Protein AF-A0A0P9E8H2-F1 (afdb_monomer)

Nearest PDB structures (foldseek):
  4twb-assembly3_E  TM=9.428E-01  e=6.709E-07  Saccharolobus solfataricus
  3dah-assembly1_B  TM=8.964E-01  e=3.199E-05  Burkholderia pseudomallei 1710b
  6asv-assembly1_A  TM=8.821E-01  e=6.302E-05  Escherichia coli O157:H7
  3dah-assembly1_A  TM=8.993E-01  e=1.013E-04  Burkholderia pseudomallei 1710b
  7yk1-assembly1_D  TM=9.077E-01  e=1.241E-04  Homo sapiens

Radius of gyration: 12.13 Å; Cα contacts (8 Å, |Δi|>4): 128; chains: 1; bounding box: 29×28×27 Å

Structure (mmCIF, N/CA/C/O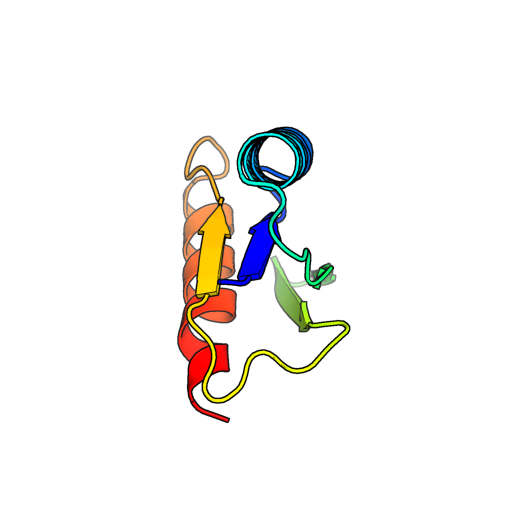 backbone):
data_AF-A0A0P9E8H2-F1
#
_entry.id   AF-A0A0P9E8H2-F1
#
loop_
_atom_site.group_PDB
_atom_site.id
_atom_site.type_symbol
_atom_site.label_atom_id
_atom_site.label_alt_id
_atom_site.label_comp_id
_atom_site.label_asym_id
_atom_site.label_entity_id
_atom_site.label_seq_id
_atom_site.pdbx_PDB_ins_code
_atom_site.Cartn_x
_atom_site.Cartn_y
_atom_site.Cartn_z
_atom_site.occupancy
_atom_site.B_iso_or_equiv
_atom_site.auth_seq_id
_atom_site.auth_comp_id
_atom_site.auth_asym_id
_atom_site.auth_atom_id
_atom_site.pdbx_PDB_model_num
ATOM 1 N N . MET A 1 1 ? -10.691 1.990 11.812 1.00 88.50 1 MET A N 1
ATOM 2 C CA . MET A 1 1 ? -9.967 2.271 10.555 1.00 88.50 1 MET A CA 1
ATOM 3 C C . MET A 1 1 ? -8.465 2.131 10.764 1.00 88.50 1 MET A C 1
ATOM 5 O O . MET A 1 1 ? -7.927 2.716 11.700 1.00 88.50 1 MET A O 1
ATOM 9 N N . ILE A 1 2 ? -7.812 1.352 9.908 1.00 95.38 2 ILE A N 1
ATOM 10 C CA . ILE A 1 2 ? -6.372 1.097 9.875 1.00 95.38 2 ILE A CA 1
ATOM 11 C C . ILE A 1 2 ? -5.823 1.651 8.562 1.00 95.38 2 ILE A C 1
ATOM 13 O O . ILE A 1 2 ? -6.398 1.412 7.500 1.00 95.38 2 ILE A O 1
ATOM 17 N N . ILE A 1 3 ? -4.702 2.362 8.637 1.00 97.06 3 ILE A N 1
ATOM 18 C CA . ILE A 1 3 ? -3.958 2.821 7.465 1.00 97.06 3 ILE A CA 1
ATOM 19 C C . ILE A 1 3 ? -2.767 1.893 7.246 1.00 97.06 3 ILE A C 1
ATOM 21 O O . ILE A 1 3 ? -2.007 1.606 8.172 1.00 97.06 3 ILE A O 1
ATOM 25 N N . VAL A 1 4 ? -2.602 1.439 6.008 1.00 97.38 4 VAL A N 1
ATOM 26 C CA . VAL A 1 4 ? -1.480 0.599 5.579 1.00 97.38 4 VAL A CA 1
ATOM 27 C C . VAL A 1 4 ? -0.695 1.372 4.521 1.00 97.38 4 VAL A C 1
ATOM 29 O O . VAL A 1 4 ? -1.146 1.472 3.376 1.00 97.38 4 VAL A O 1
ATOM 32 N N . PRO A 1 5 ? 0.449 1.973 4.885 1.00 97.62 5 PRO A N 1
ATOM 33 C CA . PRO A 1 5 ? 1.338 2.605 3.923 1.00 97.62 5 PRO A CA 1
ATOM 34 C C . PRO A 1 5 ? 1.982 1.533 3.039 1.00 97.62 5 PRO A C 1
ATOM 36 O O . PRO A 1 5 ? 2.707 0.669 3.529 1.00 97.62 5 PRO A O 1
ATOM 39 N N . GLY A 1 6 ? 1.712 1.585 1.737 1.00 97.19 6 GLY A N 1
ATOM 40 C CA . GLY A 1 6 ? 2.315 0.702 0.746 1.00 97.19 6 GLY A CA 1
ATOM 41 C C . GLY A 1 6 ? 3.776 1.064 0.445 1.00 97.19 6 GLY A C 1
ATOM 42 O O . GLY A 1 6 ? 4.234 2.156 0.811 1.00 97.19 6 GLY A O 1
ATOM 43 N N . PRO A 1 7 ? 4.538 0.182 -0.227 1.00 96.81 7 PRO A N 1
ATOM 44 C CA . PRO A 1 7 ? 5.964 0.401 -0.497 1.00 96.81 7 PRO A CA 1
ATOM 45 C C . PRO A 1 7 ? 6.268 1.726 -1.214 1.00 96.81 7 PRO A C 1
ATOM 47 O O . PRO A 1 7 ? 7.224 2.417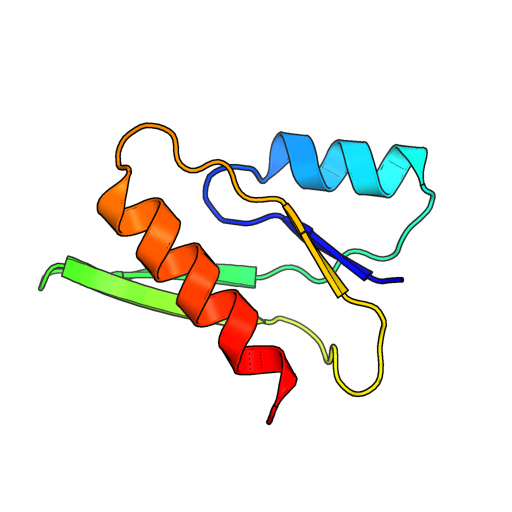 -0.868 1.00 96.81 7 PRO A O 1
ATOM 50 N N . ALA A 1 8 ? 5.405 2.144 -2.142 1.00 97.44 8 ALA A N 1
ATOM 51 C CA . ALA A 1 8 ? 5.572 3.367 -2.924 1.00 97.44 8 ALA A CA 1
ATOM 52 C C . ALA A 1 8 ? 5.009 4.619 -2.226 1.00 97.44 8 ALA A C 1
ATOM 54 O O . ALA A 1 8 ? 4.995 5.711 -2.795 1.00 97.44 8 ALA A O 1
ATOM 55 N N . SER A 1 9 ? 4.474 4.501 -1.007 1.00 97.50 9 SER A N 1
ATOM 56 C CA . SER A 1 9 ? 3.765 5.601 -0.337 1.00 97.50 9 SER A CA 1
ATOM 57 C C . SER A 1 9 ? 3.920 5.609 1.183 1.00 97.50 9 SER A C 1
ATOM 59 O O . SER A 1 9 ? 3.053 6.131 1.879 1.00 97.50 9 SER A O 1
ATOM 61 N N . GLN A 1 10 ? 5.053 5.124 1.703 1.00 97.38 10 GLN A N 1
ATOM 62 C CA . GLN A 1 10 ? 5.358 5.114 3.143 1.00 97.38 10 GLN A CA 1
ATOM 63 C C . GLN A 1 10 ? 5.115 6.476 3.811 1.00 97.38 10 GLN A C 1
ATOM 65 O O . GLN A 1 10 ? 4.313 6.593 4.735 1.00 97.38 10 GLN A O 1
ATOM 70 N N . LYS A 1 11 ? 5.743 7.539 3.292 1.00 97.62 11 LYS A N 1
ATOM 71 C CA . LYS A 1 11 ? 5.626 8.893 3.858 1.00 97.62 11 LYS A CA 1
ATOM 72 C C . LYS A 1 11 ? 4.203 9.449 3.766 1.00 97.62 11 LYS A C 1
ATOM 74 O O . LYS A 1 11 ? 3.737 10.084 4.709 1.00 97.62 11 LYS A O 1
ATOM 79 N N . LEU A 1 12 ? 3.522 9.220 2.641 1.00 97.81 12 LEU A N 1
ATOM 80 C CA . LEU A 1 12 ? 2.153 9.693 2.436 1.00 97.81 12 LEU A CA 1
ATOM 81 C C . LEU A 1 12 ? 1.189 8.976 3.386 1.00 97.81 12 LEU A C 1
ATOM 83 O O . LEU A 1 12 ? 0.468 9.642 4.119 1.00 97.81 12 LEU A O 1
ATOM 87 N N . GLY A 1 13 ? 1.239 7.643 3.440 1.00 97.81 13 GLY A N 1
ATOM 88 C CA . GLY A 1 13 ? 0.398 6.840 4.326 1.00 97.81 13 GLY A CA 1
ATOM 89 C C . GLY A 1 13 ? 0.618 7.169 5.801 1.00 97.81 13 GLY A C 1
ATOM 90 O O . GLY A 1 13 ? -0.354 7.341 6.533 1.00 97.81 13 GLY A O 1
ATOM 91 N N . GLN A 1 14 ? 1.874 7.352 6.220 1.00 97.81 14 GLN A N 1
ATOM 92 C CA . GLN A 1 14 ? 2.210 7.785 7.578 1.00 97.81 14 GLN A CA 1
ATOM 93 C C . GLN A 1 14 ? 1.563 9.139 7.908 1.00 97.81 14 GLN A C 1
ATOM 95 O O . GLN A 1 14 ? 0.900 9.280 8.935 1.00 97.81 14 GLN A O 1
ATOM 100 N N . ARG A 1 15 ? 1.679 10.124 7.007 1.00 98.38 15 ARG A N 1
ATOM 101 C CA . ARG A 1 15 ? 1.110 11.461 7.226 1.00 98.38 15 ARG A CA 1
ATOM 102 C C . ARG A 1 15 ? -0.418 11.460 7.214 1.00 98.38 15 ARG A C 1
ATOM 104 O O . ARG A 1 15 ? -1.034 12.154 8.019 1.00 98.38 15 ARG A O 1
ATOM 111 N N . THR A 1 16 ? -1.030 10.663 6.343 1.00 97.75 16 THR A N 1
ATOM 112 C CA . THR A 1 16 ? -2.482 10.450 6.319 1.00 97.75 16 THR A CA 1
ATOM 113 C C . THR A 1 16 ? -2.968 9.859 7.642 1.00 97.75 16 THR A C 1
ATOM 115 O O . THR A 1 16 ? -3.941 10.354 8.208 1.00 97.75 16 THR A O 1
ATOM 118 N N . ALA A 1 17 ? -2.279 8.847 8.173 1.00 97.69 17 ALA A N 1
ATOM 119 C CA . ALA A 1 17 ? -2.631 8.239 9.451 1.00 97.69 17 ALA A CA 1
ATOM 120 C C . ALA A 1 17 ? -2.496 9.213 10.629 1.00 97.69 17 ALA A C 1
ATOM 122 O O . ALA A 1 17 ? -3.386 9.260 11.474 1.00 97.69 17 ALA A O 1
ATOM 123 N N . GLU A 1 18 ? -1.436 10.028 10.657 1.00 97.88 18 GLU A N 1
ATOM 124 C CA . GLU A 1 18 ? -1.239 11.071 11.673 1.00 97.88 18 GLU A CA 1
ATOM 125 C C . GLU A 1 18 ? -2.387 12.088 11.682 1.00 97.88 18 GLU A C 1
ATOM 127 O O . GLU A 1 18 ? -2.951 12.372 12.738 1.00 97.88 18 GLU A O 1
ATOM 132 N N . LEU A 1 19 ? -2.777 12.597 10.507 1.00 98.06 19 LEU A N 1
ATOM 133 C CA . LEU A 1 19 ? -3.876 13.562 10.376 1.00 98.06 19 LEU A CA 1
ATOM 134 C C . LEU A 1 19 ? -5.223 12.972 10.808 1.00 98.06 19 LEU A C 1
ATOM 136 O O . LEU A 1 19 ? -6.025 13.655 11.441 1.00 98.06 19 LEU A O 1
ATOM 140 N N . LEU A 1 20 ? -5.459 11.697 10.492 1.00 97.31 20 LEU A N 1
ATOM 141 C CA . LEU A 1 20 ? -6.691 10.988 10.839 1.00 97.31 20 LEU A CA 1
ATOM 142 C C . LEU A 1 20 ? -6.669 10.388 12.252 1.00 97.31 20 LEU A C 1
ATOM 144 O O . LEU A 1 20 ? -7.667 9.800 12.668 1.00 97.31 20 LEU A O 1
ATOM 148 N N . LYS A 1 21 ? -5.546 10.496 12.979 1.00 97.25 21 LYS A N 1
ATOM 149 C CA . LYS A 1 21 ? -5.290 9.782 14.244 1.00 97.25 21 LYS A CA 1
ATOM 150 C C . LYS A 1 21 ? -5.591 8.278 14.131 1.00 97.25 21 LYS A C 1
ATOM 152 O O . LYS A 1 21 ? -6.108 7.659 15.060 1.00 97.25 21 LYS A O 1
ATOM 157 N N . ALA A 1 22 ? -5.300 7.700 12.968 1.00 97.06 22 ALA A N 1
ATOM 158 C CA . ALA A 1 22 ? -5.577 6.306 12.657 1.00 97.06 22 ALA A CA 1
ATOM 159 C C . ALA A 1 22 ? -4.402 5.408 13.059 1.00 97.06 22 ALA A C 1
ATOM 161 O O . ALA A 1 22 ? -3.236 5.799 12.994 1.00 97.06 22 ALA A O 1
ATOM 162 N N . ARG A 1 23 ? -4.712 4.163 13.429 1.00 96.25 23 ARG A N 1
ATOM 163 C CA . ARG A 1 23 ? -3.693 3.139 13.667 1.00 96.25 23 ARG A CA 1
ATOM 164 C C . ARG A 1 23 ? -3.007 2.777 12.351 1.00 96.25 23 ARG A C 1
ATOM 166 O O . ARG A 1 23 ? -3.678 2.567 11.341 1.00 96.25 23 ARG A O 1
ATOM 173 N N . ILE A 1 24 ? -1.688 2.619 12.401 1.00 96.88 24 ILE A N 1
ATOM 174 C CA . ILE A 1 24 ? -0.894 2.077 11.299 1.00 96.88 24 ILE A CA 1
ATOM 175 C C . ILE A 1 24 ? -0.618 0.599 11.550 1.00 96.88 24 ILE A C 1
ATOM 177 O O . ILE A 1 24 ? -0.312 0.204 12.677 1.00 96.88 24 ILE A O 1
ATOM 181 N N . VAL A 1 25 ? -0.716 -0.210 10.497 1.00 95.75 25 VAL A N 1
ATOM 182 C CA . VAL A 1 25 ? -0.134 -1.555 10.479 1.00 95.75 25 VAL A CA 1
ATOM 183 C C . VAL A 1 25 ? 1.040 -1.541 9.502 1.00 95.75 25 VAL A C 1
ATOM 185 O O . VAL A 1 25 ? 0.822 -1.305 8.312 1.00 95.75 25 VAL A O 1
ATOM 188 N N . PRO A 1 26 ? 2.281 -1.736 9.987 1.00 94.12 26 PRO A N 1
ATOM 189 C CA . PRO A 1 26 ? 3.443 -1.773 9.120 1.00 94.12 26 PRO A CA 1
ATOM 190 C C . PRO A 1 26 ? 3.447 -3.045 8.274 1.00 94.12 26 PRO A C 1
ATOM 192 O O . PRO A 1 26 ? 2.914 -4.086 8.671 1.00 94.12 26 PRO A O 1
ATOM 195 N N . ILE A 1 27 ? 4.088 -2.953 7.116 1.00 95.38 27 ILE A N 1
ATOM 196 C CA . ILE A 1 27 ? 4.299 -4.073 6.206 1.00 95.38 27 ILE A CA 1
ATOM 197 C C . ILE A 1 27 ? 5.795 -4.261 5.966 1.00 95.38 27 ILE A C 1
ATOM 199 O O . ILE A 1 27 ? 6.548 -3.296 5.851 1.00 95.38 27 ILE A O 1
ATOM 203 N N . GLU A 1 28 ? 6.213 -5.511 5.871 1.00 95.75 28 GLU A N 1
ATOM 204 C CA . GLU A 1 28 ? 7.470 -5.901 5.250 1.00 95.75 28 GLU A CA 1
ATOM 205 C C . GLU A 1 28 ? 7.215 -6.085 3.758 1.00 95.75 28 GLU A C 1
ATOM 207 O O . GLU A 1 28 ? 6.220 -6.694 3.358 1.00 95.75 28 GLU A O 1
ATOM 212 N N . PHE A 1 29 ? 8.122 -5.579 2.932 1.00 95.25 29 PHE A N 1
ATOM 213 C CA . PHE A 1 29 ? 8.107 -5.807 1.499 1.00 95.25 29 PHE A CA 1
ATOM 214 C C . PHE A 1 29 ? 9.527 -6.038 0.998 1.00 95.25 29 PHE A C 1
ATOM 216 O O . PHE A 1 29 ? 10.476 -5.406 1.460 1.00 95.25 29 PHE A O 1
ATOM 223 N N . LYS A 1 30 ? 9.674 -6.951 0.042 1.00 95.25 30 LYS A N 1
ATOM 224 C CA . LYS A 1 30 ? 10.946 -7.207 -0.637 1.00 95.25 30 LYS A CA 1
ATOM 225 C C . LYS A 1 30 ? 10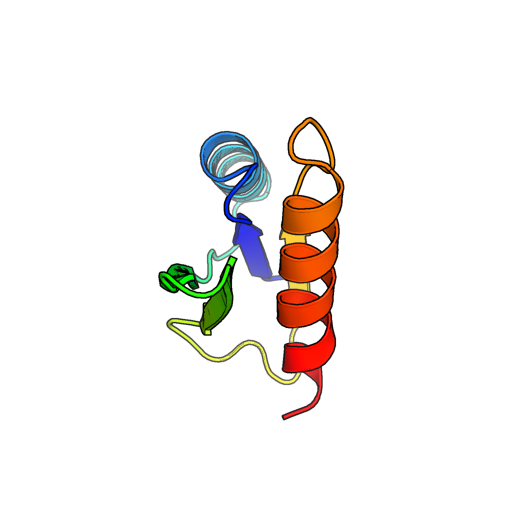.694 -7.651 -2.066 1.00 95.25 30 LYS A C 1
ATOM 227 O O . LYS A 1 30 ? 9.630 -8.183 -2.385 1.00 95.25 30 LYS A O 1
ATOM 232 N N . ARG A 1 31 ? 11.715 -7.469 -2.893 1.00 93.94 31 ARG A N 1
ATOM 233 C CA . ARG A 1 31 ? 11.768 -7.993 -4.251 1.00 93.94 31 ARG A CA 1
ATOM 234 C C . ARG A 1 31 ? 12.794 -9.111 -4.304 1.00 93.94 31 ARG A C 1
ATOM 236 O O . ARG A 1 31 ? 13.932 -8.921 -3.876 1.00 93.94 31 ARG A O 1
ATOM 243 N N . PHE A 1 32 ? 12.378 -10.270 -4.786 1.00 95.38 32 PHE A N 1
ATOM 244 C CA . PHE A 1 32 ? 13.273 -11.396 -4.994 1.00 95.38 32 PHE A CA 1
ATOM 245 C C . PHE A 1 32 ? 14.097 -11.211 -6.282 1.00 95.38 32 PHE A C 1
ATOM 247 O O . PHE A 1 32 ? 13.708 -10.427 -7.153 1.00 95.38 32 PHE A O 1
ATOM 254 N N . PRO A 1 33 ? 15.249 -11.895 -6.422 1.00 96.25 33 PRO A N 1
ATOM 255 C CA . PRO A 1 33 ? 16.103 -11.778 -7.610 1.00 96.25 33 PRO A CA 1
ATOM 256 C C . PRO A 1 33 ? 15.432 -12.182 -8.933 1.00 96.25 33 PRO A C 1
ATOM 258 O O . PRO A 1 33 ? 15.834 -11.701 -9.987 1.00 96.25 33 PRO A O 1
ATOM 261 N N . ASP A 1 34 ? 14.410 -13.036 -8.882 1.00 95.88 34 ASP A N 1
ATOM 262 C CA . ASP A 1 34 ? 13.571 -13.434 -10.023 1.00 95.88 34 ASP A CA 1
ATOM 263 C C . ASP A 1 34 ? 12.521 -12.375 -10.414 1.00 95.88 34 ASP A C 1
ATOM 265 O O . ASP A 1 34 ? 11.858 -12.498 -11.443 1.00 95.88 34 ASP A O 1
ATOM 269 N N . GLY A 1 35 ? 12.398 -11.302 -9.628 1.00 92.00 35 GLY A N 1
ATOM 270 C CA . GLY A 1 35 ? 11.463 -10.207 -9.852 1.00 92.00 35 GLY A CA 1
ATOM 271 C C . GLY A 1 35 ? 10.141 -10.337 -9.099 1.00 92.00 35 GLY A C 1
ATOM 272 O O . GLY A 1 35 ? 9.335 -9.406 -9.179 1.00 92.00 35 GLY A O 1
ATOM 273 N N . GLU A 1 36 ? 9.923 -11.416 -8.342 1.00 95.25 36 GLU A N 1
ATOM 274 C CA . GLU A 1 36 ? 8.712 -11.586 -7.545 1.00 95.25 36 GLU A CA 1
ATOM 275 C C . GLU A 1 36 ? 8.644 -10.585 -6.381 1.00 95.25 36 GLU A C 1
ATOM 277 O O . GLU A 1 36 ? 9.647 -10.223 -5.757 1.00 95.25 36 GLU A O 1
ATOM 282 N N . SER A 1 37 ? 7.428 -10.124 -6.082 1.00 95.06 37 SER A N 1
ATOM 283 C CA . SER A 1 37 ? 7.153 -9.239 -4.948 1.00 95.06 37 SER A CA 1
ATOM 284 C C . SER A 1 37 ? 6.634 -10.041 -3.765 1.00 95.06 37 SER A C 1
ATOM 286 O O . SER A 1 37 ? 5.677 -10.800 -3.889 1.00 95.06 37 SER A O 1
ATOM 288 N N . TYR A 1 38 ? 7.218 -9.813 -2.595 1.00 94.94 38 TYR A N 1
ATOM 289 C CA . TYR A 1 38 ? 6.741 -10.349 -1.327 1.00 94.94 38 TYR A CA 1
ATOM 290 C C . TYR A 1 38 ? 6.241 -9.213 -0.447 1.00 94.94 38 TYR A C 1
ATOM 292 O O . TYR A 1 38 ? 6.901 -8.178 -0.341 1.00 94.94 38 TYR A O 1
ATOM 300 N N . ILE A 1 39 ? 5.101 -9.433 0.209 1.00 95.62 39 ILE A N 1
ATOM 301 C CA . ILE A 1 39 ? 4.522 -8.521 1.194 1.00 95.62 39 ILE A CA 1
ATOM 302 C C . ILE A 1 39 ? 4.041 -9.323 2.400 1.00 95.62 39 ILE A C 1
ATOM 304 O O . ILE A 1 39 ? 3.390 -10.354 2.241 1.00 95.62 39 ILE A O 1
ATOM 308 N N . ARG A 1 40 ? 4.310 -8.818 3.605 1.00 94.00 40 ARG A N 1
ATOM 309 C CA . ARG A 1 40 ? 3.814 -9.376 4.866 1.00 94.00 40 ARG A CA 1
ATOM 310 C C . ARG A 1 40 ? 3.369 -8.267 5.806 1.00 94.00 40 ARG A C 1
ATOM 312 O O . ARG A 1 40 ? 4.072 -7.282 5.982 1.00 94.00 40 ARG A O 1
ATOM 319 N N . PHE A 1 41 ? 2.226 -8.445 6.455 1.00 94.00 41 PHE A N 1
ATOM 320 C CA . PHE A 1 41 ? 1.726 -7.503 7.453 1.00 94.00 41 PHE A CA 1
ATOM 321 C C . PHE A 1 41 ? 2.300 -7.833 8.834 1.00 94.00 41 PHE A C 1
ATOM 323 O O . PHE A 1 41 ? 2.352 -8.994 9.244 1.00 94.00 41 PHE A O 1
ATOM 330 N N . HIS A 1 42 ? 2.693 -6.801 9.578 1.00 93.75 42 HIS A N 1
ATOM 331 C CA . HIS A 1 42 ? 3.125 -6.903 10.973 1.00 93.75 42 HIS A CA 1
ATOM 332 C C . HIS A 1 42 ? 1.983 -6.522 11.922 1.00 93.75 42 HIS A C 1
ATOM 334 O O . HIS A 1 42 ? 2.054 -5.557 12.683 1.00 93.75 42 HIS A O 1
ATOM 340 N N . GLY A 1 43 ? 0.895 -7.283 11.849 1.00 90.50 43 GLY A N 1
ATOM 341 C CA . GLY A 1 43 ? -0.291 -7.107 12.680 1.00 90.50 43 GLY A CA 1
ATOM 342 C C . GLY A 1 43 ? -1.545 -7.608 11.976 1.00 90.50 43 GLY A C 1
ATOM 343 O O . GLY A 1 43 ? -1.579 -7.680 10.751 1.00 90.50 43 GLY A O 1
ATOM 344 N N . SER A 1 44 ? -2.576 -7.941 12.754 1.00 88.94 44 SER A N 1
ATOM 345 C CA . SER A 1 44 ? -3.866 -8.337 12.188 1.00 88.94 44 SER A CA 1
ATOM 346 C C . SER A 1 44 ? -4.646 -7.115 11.698 1.00 88.94 44 SER A C 1
ATOM 348 O O . SER A 1 44 ? -4.653 -6.052 12.331 1.00 88.94 44 SER A O 1
ATOM 350 N N . VAL A 1 45 ? -5.297 -7.299 10.554 1.00 89.69 45 VAL A N 1
ATOM 351 C CA . VAL A 1 45 ? -6.212 -6.349 9.913 1.00 89.69 45 VAL A CA 1
ATOM 352 C C . VAL A 1 45 ? -7.589 -6.978 9.649 1.00 89.69 45 VAL A C 1
ATOM 354 O O . VAL A 1 45 ? -8.428 -6.378 8.977 1.00 89.69 45 VAL A O 1
ATOM 357 N N . GLU A 1 46 ? -7.820 -8.183 10.174 1.00 88.94 46 GLU A N 1
ATOM 358 C CA . GLU A 1 46 ? -9.068 -8.929 10.028 1.00 88.94 46 GLU A CA 1
ATOM 359 C C . GLU A 1 46 ? -10.234 -8.185 10.671 1.0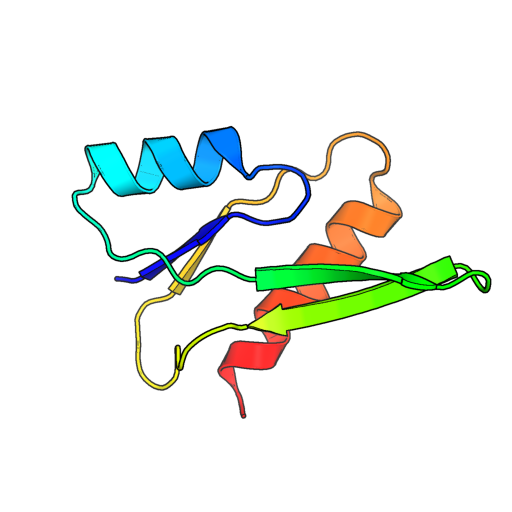0 88.94 46 GLU A C 1
ATOM 361 O O . GLU A 1 46 ? -10.104 -7.616 11.756 1.00 88.94 46 GLU A O 1
ATOM 366 N N . ASN A 1 47 ? -11.394 -8.218 10.012 1.00 86.75 47 ASN A N 1
ATOM 367 C CA . ASN A 1 47 ? -12.629 -7.580 10.481 1.00 86.75 47 ASN A CA 1
ATOM 368 C C . ASN A 1 47 ? -12.500 -6.066 10.751 1.00 86.75 47 ASN A C 1
ATOM 370 O O . ASN A 1 47 ? -13.306 -5.493 11.481 1.00 86.75 47 ASN A O 1
ATOM 374 N N . GLN A 1 48 ? -11.493 -5.407 10.168 1.00 90.00 48 GLN A N 1
ATOM 375 C CA . GLN A 1 48 ? -11.246 -3.975 10.321 1.00 90.00 48 GLN A CA 1
ATOM 376 C C . GLN A 1 48 ? -11.440 -3.227 8.996 1.00 90.00 48 GLN A C 1
ATOM 378 O O . GLN A 1 48 ? -11.190 -3.739 7.897 1.00 90.00 48 GLN A O 1
ATOM 383 N N . ASP A 1 49 ? -11.798 -1.949 9.102 1.00 93.06 49 ASP A N 1
ATOM 384 C CA . ASP A 1 49 ? -1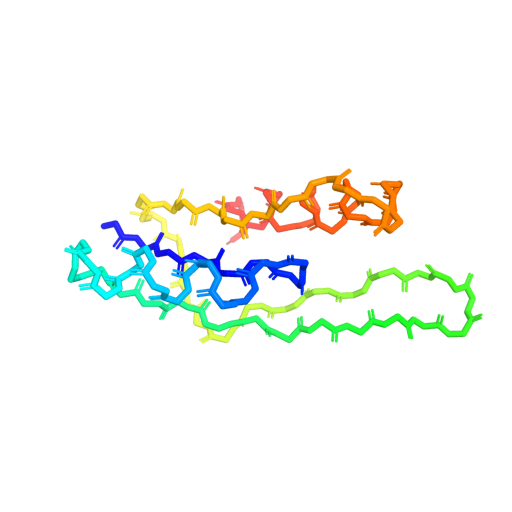1.769 -1.026 7.970 1.00 93.06 49 ASP A CA 1
ATOM 385 C C . ASP A 1 49 ? -10.324 -0.657 7.632 1.00 93.06 49 ASP A C 1
ATOM 387 O O . ASP A 1 49 ? -9.706 0.164 8.309 1.00 93.06 49 ASP A O 1
ATOM 391 N N . VAL A 1 50 ? -9.774 -1.269 6.590 1.0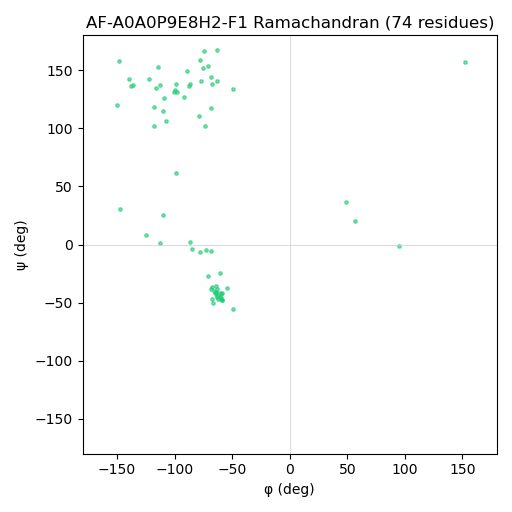0 93.94 50 VAL A N 1
ATOM 392 C CA . VAL A 1 50 ? -8.414 -1.036 6.098 1.00 93.94 50 VAL A CA 1
ATOM 393 C C . VAL A 1 50 ? -8.437 -0.107 4.892 1.00 93.94 50 VAL A C 1
ATOM 395 O O . VAL A 1 50 ? -9.177 -0.333 3.930 1.00 93.94 50 VAL A O 1
ATOM 398 N N . VAL A 1 51 ? -7.561 0.891 4.919 1.00 96.25 51 VAL A N 1
ATOM 399 C CA . VAL A 1 51 ? -7.247 1.763 3.789 1.00 96.25 51 VAL A CA 1
ATOM 400 C C . VAL A 1 51 ? -5.771 1.575 3.446 1.00 96.25 51 VAL A C 1
ATOM 402 O O . VAL A 1 51 ? -4.891 1.834 4.267 1.00 96.25 51 VAL A O 1
ATOM 405 N N . ILE A 1 52 ? -5.504 1.112 2.226 1.00 96.88 52 ILE A N 1
ATOM 406 C CA . ILE A 1 52 ? -4.148 0.975 1.689 1.00 96.88 52 ILE A CA 1
ATOM 407 C C . ILE A 1 52 ? -3.804 2.269 0.958 1.00 96.88 52 ILE A C 1
ATOM 409 O O . ILE A 1 52 ? -4.551 2.711 0.087 1.00 96.88 52 ILE A O 1
ATOM 413 N N . VAL A 1 53 ? -2.670 2.869 1.304 1.00 97.81 53 VAL A N 1
ATOM 414 C CA . VAL A 1 53 ? -2.167 4.081 0.651 1.00 97.81 53 VAL A CA 1
ATOM 415 C C . VAL A 1 53 ? -0.975 3.690 -0.205 1.00 97.81 53 VAL A C 1
ATOM 417 O O . VAL A 1 53 ? 0.090 3.393 0.328 1.00 97.81 53 VAL A O 1
ATOM 420 N N . GLN A 1 54 ? -1.157 3.667 -1.523 1.00 97.75 54 GLN A N 1
ATOM 421 C CA . GLN A 1 54 ? -0.150 3.217 -2.483 1.00 97.75 54 GLN A CA 1
ATOM 422 C C . GLN A 1 54 ? -0.336 3.965 -3.805 1.00 97.75 54 GLN A C 1
ATOM 424 O O . GLN A 1 54 ? -1.387 3.873 -4.435 1.00 97.75 54 GLN A O 1
ATOM 429 N N . THR A 1 55 ? 0.686 4.701 -4.233 1.00 97.38 55 THR A N 1
ATOM 430 C CA . THR A 1 55 ? 0.746 5.263 -5.586 1.00 97.38 55 THR A CA 1
ATOM 431 C C . THR A 1 55 ? 1.084 4.182 -6.607 1.00 97.38 55 THR A C 1
ATOM 433 O O . THR A 1 55 ? 1.798 3.227 -6.306 1.00 97.38 55 THR A O 1
ATOM 436 N N . THR A 1 56 ? 0.621 4.370 -7.838 1.00 97.19 56 THR A N 1
ATOM 437 C CA . THR A 1 56 ? 0.936 3.526 -8.996 1.00 97.19 56 THR A CA 1
ATOM 438 C C . THR A 1 56 ? 1.825 4.258 -10.004 1.00 97.19 56 THR A C 1
ATOM 440 O O . THR A 1 56 ? 1.779 3.952 -11.190 1.00 97.19 56 THR A O 1
ATOM 443 N N . SER A 1 57 ? 2.611 5.246 -9.558 1.00 94.94 57 SER A N 1
ATOM 444 C CA . SER A 1 57 ? 3.685 5.885 -10.342 1.00 94.94 57 SER A CA 1
ATOM 445 C C . SER A 1 57 ? 4.796 4.882 -10.712 1.00 94.94 57 SER A C 1
ATOM 447 O O . SER A 1 57 ? 4.813 3.785 -10.155 1.00 94.94 57 SER A O 1
ATOM 449 N N . PRO A 1 58 ? 5.727 5.202 -11.635 1.00 95.31 58 PRO A N 1
ATOM 450 C CA . PRO A 1 58 ? 6.844 4.311 -11.961 1.00 95.31 58 PRO A CA 1
ATOM 451 C C . PRO A 1 58 ? 7.600 3.777 -10.727 1.00 95.31 58 PRO A C 1
ATOM 453 O O . PRO A 1 58 ? 7.941 4.586 -9.860 1.00 95.31 58 PRO A O 1
ATOM 456 N N . PRO A 1 59 ? 7.900 2.461 -10.647 1.00 94.44 59 PRO A N 1
ATOM 457 C CA . PRO A 1 59 ? 7.555 1.395 -11.602 1.00 94.44 59 PRO A CA 1
ATOM 458 C C . PRO A 1 59 ? 6.090 0.921 -11.471 1.00 94.44 59 PRO A C 1
ATOM 460 O O . PRO A 1 59 ? 5.715 0.259 -10.504 1.00 94.44 59 PRO A O 1
ATOM 463 N N . GLN A 1 60 ? 5.252 1.218 -12.472 1.00 96.31 60 GLN A N 1
ATOM 464 C CA . GLN A 1 60 ? 3.791 1.076 -12.373 1.00 96.31 60 GLN A CA 1
ATOM 465 C C . GLN A 1 60 ? 3.334 -0.368 -12.146 1.00 96.31 60 GLN A C 1
ATOM 467 O O . GLN A 1 60 ? 2.514 -0.619 -11.265 1.00 96.31 60 GLN A O 1
ATOM 472 N N . ASN A 1 61 ? 3.871 -1.317 -12.918 1.00 96.00 61 ASN A N 1
ATOM 473 C CA . ASN A 1 61 ? 3.462 -2.721 -12.842 1.00 96.00 61 ASN A CA 1
ATOM 474 C C . ASN A 1 61 ? 3.769 -3.320 -11.466 1.00 96.00 61 ASN A C 1
ATOM 476 O O . ASN A 1 61 ? 2.923 -3.981 -10.877 1.00 96.00 61 ASN A O 1
ATOM 480 N N . GLU A 1 62 ? 4.957 -3.045 -10.933 1.00 95.50 62 GLU A N 1
ATOM 481 C CA . GLU A 1 62 ? 5.362 -3.511 -9.607 1.00 95.50 62 GLU A CA 1
ATOM 482 C C . GLU A 1 62 ? 4.472 -2.910 -8.516 1.00 95.50 62 GLU A C 1
ATOM 484 O O . GLU A 1 62 ? 3.950 -3.641 -7.676 1.00 95.50 62 GLU A O 1
ATOM 489 N N . ASN A 1 63 ? 4.206 -1.603 -8.580 1.00 96.94 63 ASN A N 1
ATOM 490 C CA . ASN A 1 63 ? 3.348 -0.929 -7.609 1.00 96.94 63 ASN A CA 1
ATOM 491 C C . ASN A 1 63 ? 1.898 -1.438 -7.640 1.00 96.94 63 ASN A C 1
ATOM 493 O O . ASN A 1 63 ? 1.274 -1.556 -6.581 1.00 96.94 63 ASN A O 1
ATOM 497 N N . LEU A 1 64 ? 1.379 -1.782 -8.826 1.00 97.00 64 LEU A N 1
ATOM 498 C CA . LEU A 1 64 ? 0.070 -2.420 -8.999 1.00 97.00 64 LEU A CA 1
ATOM 499 C C . LEU A 1 64 ? 0.043 -3.841 -8.428 1.00 97.00 64 LEU A C 1
ATOM 501 O O . LEU A 1 64 ? -0.874 -4.171 -7.679 1.00 97.00 64 LEU A O 1
ATOM 505 N N . ILE A 1 65 ? 1.051 -4.669 -8.721 1.00 96.00 65 ILE A N 1
ATOM 506 C CA . ILE A 1 65 ? 1.150 -6.022 -8.152 1.00 96.00 65 ILE A CA 1
ATOM 507 C C . ILE A 1 65 ? 1.219 -5.960 -6.624 1.00 96.00 65 ILE A C 1
ATOM 509 O O . ILE A 1 65 ? 0.462 -6.652 -5.948 1.00 96.00 65 ILE A O 1
ATOM 513 N N . GLN A 1 66 ? 2.050 -5.080 -6.066 1.00 96.31 66 GLN A N 1
ATOM 514 C CA . GLN A 1 66 ? 2.138 -4.866 -4.621 1.00 96.31 66 GLN A CA 1
ATOM 515 C C . GLN A 1 66 ? 0.794 -4.429 -4.015 1.00 96.31 66 GLN A C 1
ATOM 517 O O . GLN A 1 66 ? 0.403 -4.927 -2.958 1.00 96.31 66 GLN A O 1
ATOM 522 N N . LEU A 1 67 ? 0.058 -3.536 -4.688 1.00 96.81 67 LEU A N 1
ATOM 523 C CA . LEU A 1 67 ? -1.285 -3.132 -4.265 1.00 96.81 67 LEU A CA 1
ATOM 524 C C . LEU A 1 67 ? -2.248 -4.324 -4.220 1.00 96.81 67 LEU A C 1
ATOM 526 O O . LEU A 1 67 ? -2.955 -4.501 -3.227 1.00 96.81 67 LEU A O 1
ATOM 530 N N . PHE A 1 68 ? -2.266 -5.152 -5.266 1.00 95.56 68 PHE A N 1
ATOM 531 C CA . PHE A 1 68 ? -3.136 -6.326 -5.324 1.00 95.56 68 PHE A CA 1
ATOM 532 C C . PHE A 1 68 ? -2.778 -7.366 -4.258 1.00 95.56 68 PHE A C 1
ATOM 534 O O . PHE A 1 68 ? -3.679 -7.868 -3.587 1.00 95.56 68 PHE A O 1
ATOM 541 N N . LEU A 1 69 ? -1.486 -7.624 -4.028 1.00 94.88 69 LEU A N 1
ATOM 542 C CA . LEU A 1 69 ? -1.022 -8.517 -2.961 1.00 94.88 69 LEU A CA 1
ATOM 543 C C . LEU A 1 69 ? -1.478 -8.037 -1.574 1.00 94.88 69 LEU A C 1
ATOM 545 O O . LEU A 1 69 ? -1.961 -8.840 -0.776 1.00 94.88 69 LEU A O 1
ATOM 549 N N . MET A 1 70 ? -1.403 -6.730 -1.295 1.00 94.75 70 MET A N 1
ATOM 550 C CA . MET A 1 70 ? -1.946 -6.163 -0.052 1.00 94.75 70 MET A CA 1
ATOM 551 C C . MET A 1 70 ? -3.474 -6.274 0.030 1.00 94.75 70 MET A C 1
ATOM 553 O O . MET A 1 70 ? -4.015 -6.552 1.097 1.00 94.75 70 MET A O 1
ATOM 557 N N . GLY A 1 71 ? -4.179 -6.047 -1.081 1.00 91.62 71 GLY A N 1
ATOM 558 C CA . GLY A 1 71 ? -5.643 -6.053 -1.125 1.00 91.62 71 GLY A CA 1
ATOM 559 C C . GLY A 1 71 ? -6.263 -7.431 -0.878 1.00 91.62 71 GLY A C 1
ATOM 560 O O . GLY A 1 71 ? -7.292 -7.526 -0.2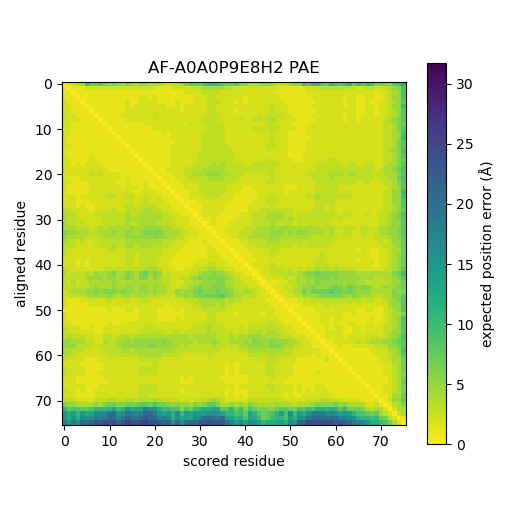07 1.00 91.62 71 GLY A O 1
ATOM 561 N N . ILE A 1 72 ? -5.627 -8.498 -1.373 1.00 86.44 72 ILE A N 1
ATOM 562 C CA . ILE A 1 72 ? -6.109 -9.883 -1.224 1.00 86.44 72 ILE A CA 1
ATOM 563 C C . ILE A 1 72 ? -5.964 -10.380 0.224 1.00 86.44 72 ILE A C 1
ATOM 565 O O . ILE A 1 72 ? -6.771 -11.190 0.679 1.00 86.44 72 ILE A O 1
ATOM 569 N N . MET A 1 73 ? -5.007 -9.841 0.985 1.00 71.12 73 MET A N 1
ATOM 570 C CA . MET A 1 73 ? -4.723 -10.272 2.360 1.00 71.12 73 MET A CA 1
ATOM 571 C C . MET A 1 73 ? -5.836 -9.939 3.370 1.00 71.12 73 MET A C 1
ATOM 573 O O . MET A 1 73 ? -5.781 -10.385 4.505 1.00 71.12 73 MET A O 1
ATOM 577 N N . ARG A 1 74 ? -6.885 -9.206 2.969 1.00 60.84 74 ARG A N 1
ATOM 578 C CA . ARG A 1 74 ? -8.064 -8.923 3.814 1.00 60.84 74 ARG A CA 1
ATOM 579 C C . ARG A 1 74 ? -8.987 -10.134 4.028 1.00 60.84 74 ARG A C 1
ATOM 581 O O . ARG A 1 74 ? -9.990 -9.994 4.719 1.00 60.84 74 ARG A O 1
ATOM 588 N N . ARG A 1 75 ? -8.717 -11.270 3.374 1.00 51.06 75 ARG A N 1
ATOM 589 C CA . ARG A 1 75 ? -9.602 -12.450 3.324 1.00 51.06 75 ARG A CA 1
ATOM 590 C C . ARG A 1 75 ? -9.073 -13.700 4.033 1.00 51.06 75 ARG A C 1
ATOM 592 O O . ARG A 1 75 ? -9.750 -14.724 3.968 1.00 51.06 75 ARG A O 1
ATOM 599 N N . ILE A 1 76 ?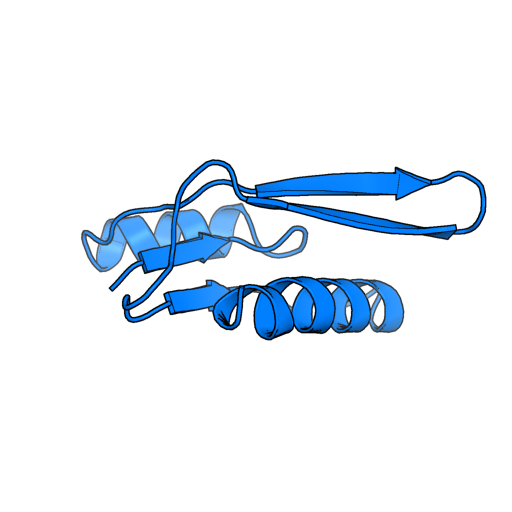 -7.903 -13.629 4.657 1.00 44.09 76 ILE A N 1
ATOM 600 C CA . ILE A 1 76 ? -7.305 -14.723 5.433 1.00 44.09 76 ILE A CA 1
ATOM 601 C C . ILE A 1 76 ? -7.261 -14.271 6.883 1.00 44.09 76 ILE A C 1
ATOM 603 O O . ILE A 1 76 ? -7.633 -15.098 7.737 1.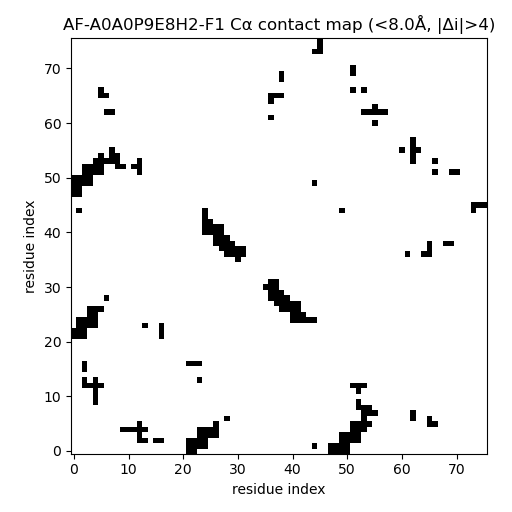00 44.09 76 ILE A O 1
#

Mean predicted aligned error: 3.11 Å

Secondary structure (DSSP, 8-state):
-EEEE-GGGHHHHHHHHHHHTPEE--EEEEE-TTS-EEEEESS--TTS-EEEE----SSHHHHHHHHHHHHHGGG-

Foldseek 3Di:
DEFEEFPQGNPPSVVVCVVVVHHYWYKDWDADPVGDIDIDTPDDCEPHDYDYDFDCPPVNVSSVVSVVVVVVVRPD

pLDDT: mean 93.24, std 9.3, range [44.09, 98.38]

Sequence (76 aa):
MIIVPGPASQKLGQRTAELLKARIVPIEFKRFPDGESYIRFHGSVENQDVVIVQTTSPPQNENLIQLFLMGIMRRI

Solvent-accessible surface area (backbone atoms only — not comparable to full-atom values): 4540 Å² total; per-residue (Å²): 99,36,32,29,41,29,94,75,18,47,70,58,25,51,52,53,20,60,78,68,72,37,50,72,43,56,61,51,73,52,72,47,97,90,69,51,80,48,78,46,71,68,61,90,62,72,100,52,56,74,46,76,32,62,52,60,57,89,64,37,69,61,35,46,52,54,50,51,59,60,62,60,61,70,78,116